Protein AF-A0A537PCK7-F1 (afdb_monomer_lite)

Sequence (68 aa):
MRRFARGLAGSASDADDLVQAACERALARQHQFQEGTRFDSWMFRIVQTIWIDLVRSRDVRKEEGDIP

Secondary structure (DSSP, 8-state):
-HHHHHHHHSSHHHHHHHHHHHHHHHHHTGGG--TTS-HHHHHHHHHHHHHHHHHHHHHHHHHTT---

pLDDT: mean 88.34, std 12.46, range [51.41, 98.19]

Radius of gyration: 14.5 Å; chains: 1; bounding box: 35×30×38 Å

Structure (mmCIF, N/CA/C/O backbone):
data_AF-A0A537PCK7-F1
#
_entry.id   AF-A0A537PCK7-F1
#
loop_
_atom_site.group_PDB
_atom_site.id
_atom_site.type_symbol
_atom_site.label_atom_id
_atom_site.label_alt_id
_atom_site.label_comp_id
_atom_site.label_asym_id
_atom_site.label_entity_id
_atom_site.label_seq_id
_atom_site.pdbx_PDB_ins_code
_atom_site.Cartn_x
_atom_site.Cartn_y
_atom_site.Cartn_z
_atom_site.occupancy
_atom_site.B_iso_or_equiv
_atom_site.auth_se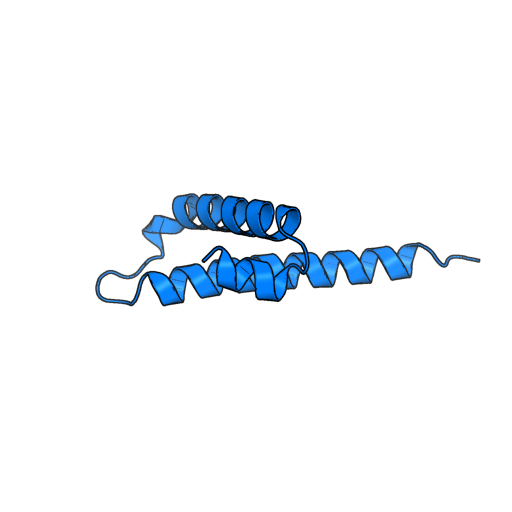q_id
_atom_site.auth_comp_id
_atom_site.auth_asym_id
_atom_site.auth_atom_id
_atom_site.pdbx_PDB_model_num
ATOM 1 N N . MET A 1 1 ? -3.383 8.703 -1.000 1.00 79.12 1 MET A N 1
ATOM 2 C CA . MET A 1 1 ? -2.927 7.396 -1.525 1.00 79.12 1 MET A CA 1
ATOM 3 C C . MET A 1 1 ? -2.412 7.462 -2.958 1.00 79.12 1 MET A C 1
ATOM 5 O O . MET A 1 1 ? -1.227 7.238 -3.124 1.00 79.12 1 MET A O 1
ATOM 9 N N . ARG A 1 2 ? -3.203 7.851 -3.973 1.00 79.44 2 ARG A N 1
ATOM 10 C CA . ARG A 1 2 ? -2.742 7.877 -5.385 1.00 79.44 2 ARG A CA 1
ATOM 11 C C . ARG A 1 2 ? -1.457 8.678 -5.646 1.00 79.44 2 ARG A C 1
ATOM 13 O O . ARG A 1 2 ? -0.594 8.193 -6.360 1.00 79.44 2 ARG A O 1
ATOM 20 N N . ARG A 1 3 ? -1.266 9.857 -5.028 1.00 86.44 3 ARG A N 1
ATOM 21 C CA . ARG A 1 3 ? 0.013 10.597 -5.165 1.00 86.44 3 ARG A CA 1
ATOM 22 C C . ARG A 1 3 ? 1.204 9.851 -4.556 1.00 86.44 3 ARG A C 1
ATOM 24 O O . ARG A 1 3 ? 2.306 9.938 -5.069 1.00 86.44 3 ARG A O 1
ATOM 31 N N . PHE A 1 4 ? 0.967 9.155 -3.445 1.00 86.56 4 PHE A N 1
ATOM 32 C CA . PHE A 1 4 ? 1.994 8.397 -2.738 1.00 86.56 4 PHE A CA 1
ATOM 33 C C . PHE A 1 4 ? 2.374 7.156 -3.548 1.00 86.56 4 PHE A C 1
ATOM 35 O O . PHE A 1 4 ? 3.548 6.943 -3.814 1.00 86.56 4 PHE A O 1
ATOM 42 N N . ALA A 1 5 ? 1.375 6.424 -4.049 1.00 84.81 5 ALA A N 1
ATOM 43 C CA . ALA A 1 5 ? 1.571 5.309 -4.968 1.00 84.81 5 ALA A CA 1
ATOM 44 C C . ALA A 1 5 ? 2.278 5.739 -6.263 1.00 84.81 5 ALA A C 1
ATOM 46 O O . ALA A 1 5 ? 3.193 5.053 -6.694 1.00 84.81 5 ALA A O 1
ATOM 47 N N . ARG A 1 6 ? 1.948 6.909 -6.834 1.00 88.69 6 ARG A N 1
ATOM 48 C CA . ARG 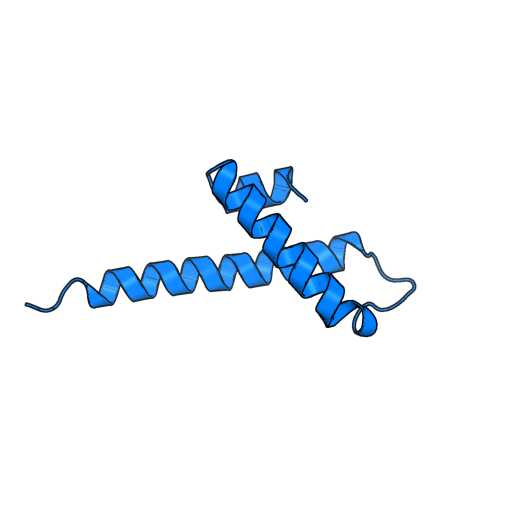A 1 6 ? 2.675 7.469 -7.991 1.00 88.69 6 ARG A CA 1
ATOM 49 C C . ARG A 1 6 ? 4.156 7.708 -7.713 1.00 88.69 6 ARG A C 1
ATOM 51 O O . ARG A 1 6 ? 4.974 7.407 -8.572 1.00 88.69 6 ARG A O 1
ATOM 58 N N . GLY A 1 7 ? 4.498 8.202 -6.522 1.00 88.75 7 GLY A N 1
ATOM 59 C CA . GLY A 1 7 ? 5.896 8.368 -6.113 1.00 88.75 7 GLY A CA 1
ATOM 60 C C . GLY A 1 7 ? 6.667 7.048 -5.996 1.00 88.75 7 GLY A C 1
ATOM 61 O O . GLY A 1 7 ? 7.882 7.051 -6.137 1.00 88.75 7 GLY A O 1
ATOM 62 N N . LEU A 1 8 ? 5.972 5.929 -5.768 1.00 85.69 8 LEU A N 1
ATOM 63 C CA . LEU A 1 8 ? 6.568 4.595 -5.650 1.00 85.69 8 LEU A CA 1
ATOM 64 C C . LEU A 1 8 ? 6.616 3.838 -6.987 1.00 85.69 8 LEU A C 1
ATOM 66 O O . LEU A 1 8 ? 7.588 3.149 -7.280 1.00 85.69 8 LEU A O 1
ATOM 70 N N . ALA A 1 9 ? 5.547 3.926 -7.777 1.00 85.50 9 ALA A N 1
ATOM 71 C CA . ALA A 1 9 ? 5.318 3.070 -8.936 1.00 85.50 9 ALA A CA 1
ATOM 72 C C . ALA A 1 9 ? 5.924 3.615 -10.242 1.00 85.50 9 ALA A C 1
ATOM 74 O O . ALA A 1 9 ? 6.089 2.868 -11.200 1.00 85.50 9 ALA A O 1
ATOM 75 N N . GLY A 1 10 ? 6.256 4.909 -10.304 1.00 83.50 10 GLY A N 1
ATOM 76 C CA . GLY A 1 10 ? 6.915 5.531 -11.461 1.00 83.50 10 GLY A CA 1
ATOM 77 C C . GLY A 1 10 ? 6.016 5.770 -12.685 1.00 83.50 10 GLY A C 1
ATOM 78 O O . GLY A 1 10 ? 6.325 6.644 -13.490 1.00 83.50 10 GLY A O 1
ATOM 79 N N . SER A 1 11 ? 4.882 5.072 -12.805 1.00 89.81 11 SER A N 1
ATOM 80 C CA . SER A 1 11 ? 3.850 5.295 -13.827 1.00 89.81 11 SER A CA 1
ATOM 81 C C . SER A 1 11 ? 2.479 5.559 -13.184 1.00 89.81 11 SER A C 1
ATOM 83 O O . SER A 1 11 ? 2.241 5.229 -12.020 1.00 89.81 11 SER A O 1
ATOM 85 N N . ALA A 1 12 ? 1.566 6.191 -13.929 1.00 88.81 12 ALA A N 1
ATOM 86 C CA . ALA A 1 12 ? 0.200 6.417 -13.455 1.00 88.81 12 ALA A CA 1
ATOM 87 C C . ALA A 1 12 ? -0.607 5.110 -13.375 1.00 88.81 12 ALA A C 1
ATOM 89 O O . ALA A 1 12 ? -1.340 4.923 -12.409 1.00 88.81 12 ALA A O 1
ATOM 90 N N . SER A 1 13 ? -0.433 4.210 -14.346 1.00 90.88 13 SER A N 1
ATOM 91 C CA . SER A 1 13 ? -1.122 2.918 -14.390 1.00 90.88 13 SER A CA 1
ATOM 92 C C . SER A 1 13 ? -0.679 2.004 -13.247 1.00 90.88 13 SER A C 1
ATOM 94 O O . SER A 1 13 ? -1.516 1.566 -12.465 1.00 90.88 13 SER A O 1
ATOM 96 N N . ASP A 1 14 ? 0.632 1.826 -13.049 1.00 89.25 14 ASP A N 1
ATOM 97 C CA . ASP A 1 14 ? 1.174 0.999 -11.960 1.00 89.25 14 ASP A CA 1
ATOM 98 C C . ASP A 1 14 ? 0.753 1.552 -10.585 1.00 89.25 14 ASP A C 1
ATOM 100 O O . ASP A 1 14 ? 0.540 0.803 -9.632 1.00 89.25 14 ASP A O 1
ATOM 104 N N . ALA A 1 15 ? 0.626 2.879 -10.457 1.00 92.00 15 ALA A N 1
ATOM 105 C CA . ALA A 1 15 ? 0.151 3.506 -9.228 1.00 92.00 15 ALA A CA 1
ATOM 106 C C . ALA A 1 15 ? -1.327 3.214 -8.949 1.00 92.00 15 ALA A C 1
ATOM 108 O O . ALA A 1 15 ? -1.712 3.084 -7.784 1.00 92.00 15 ALA A O 1
ATOM 109 N N . ASP A 1 16 ? -2.147 3.146 -9.992 1.00 93.75 16 ASP A N 1
ATOM 110 C CA . ASP A 1 16 ? -3.565 2.832 -9.880 1.00 93.75 16 ASP A CA 1
ATOM 111 C C . ASP A 1 16 ? -3.769 1.358 -9.513 1.00 93.75 16 ASP A C 1
ATOM 113 O O . ASP A 1 16 ? -4.498 1.083 -8.557 1.00 93.75 16 ASP A O 1
ATOM 117 N N . ASP A 1 17 ? -3.027 0.446 -10.147 1.00 93.75 17 ASP A N 1
ATOM 118 C CA . ASP A 1 17 ? -3.012 -0.982 -9.806 1.00 93.75 17 ASP A CA 1
ATOM 119 C C . ASP A 1 17 ? -2.553 -1.210 -8.357 1.00 93.75 17 ASP A C 1
ATOM 121 O O . ASP A 1 17 ? -3.183 -1.942 -7.588 1.00 93.75 17 ASP A O 1
ATOM 125 N N . LEU A 1 18 ? -1.490 -0.517 -7.932 1.00 94.56 18 LEU A N 1
ATOM 126 C CA . LEU A 1 18 ? -0.986 -0.579 -6.559 1.00 94.56 18 LEU A CA 1
ATOM 127 C C . LEU A 1 18 ? -2.036 -0.107 -5.542 1.00 94.56 18 LEU A C 1
ATOM 129 O O . LEU A 1 18 ? -2.175 -0.692 -4.464 1.00 94.56 18 LEU A O 1
ATOM 133 N N . VAL A 1 19 ? -2.781 0.955 -5.862 1.00 95.31 19 VAL A N 1
ATOM 134 C CA . VAL A 1 19 ? -3.860 1.454 -4.999 1.00 95.31 19 VAL A CA 1
ATOM 135 C C . VAL A 1 19 ? -5.027 0.476 -4.956 1.00 95.31 19 VAL A C 1
ATOM 137 O O . VAL A 1 19 ? -5.564 0.25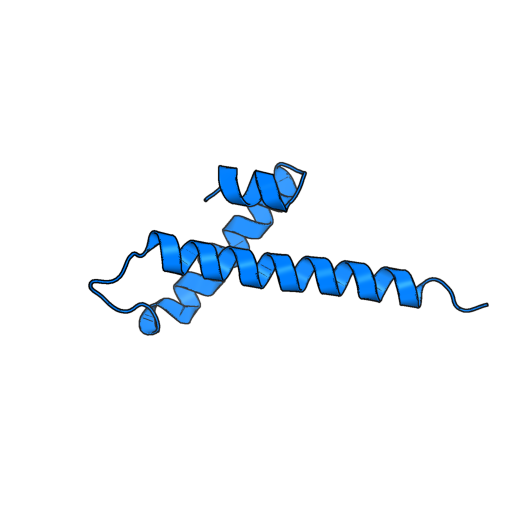5 -3.871 1.00 95.31 19 VAL A O 1
ATOM 140 N N . GLN A 1 20 ? -5.404 -0.120 -6.087 1.00 95.75 20 GLN A N 1
ATOM 141 C CA . GLN A 1 20 ? -6.465 -1.122 -6.133 1.00 95.75 20 GLN A CA 1
ATOM 142 C C . GLN A 1 20 ? -6.115 -2.326 -5.250 1.00 95.75 20 GLN A C 1
ATOM 144 O O . GLN A 1 20 ? -6.872 -2.648 -4.332 1.00 95.75 20 GLN A O 1
ATOM 149 N N . ALA A 1 21 ? -4.929 -2.910 -5.438 1.00 96.81 21 ALA A N 1
ATOM 150 C CA . ALA A 1 21 ? -4.460 -4.037 -4.635 1.00 96.81 21 ALA A CA 1
ATOM 151 C C . ALA A 1 21 ? -4.395 -3.694 -3.134 1.00 96.81 21 ALA A C 1
ATOM 153 O O . ALA A 1 21 ? -4.701 -4.525 -2.274 1.00 96.81 21 ALA A O 1
ATOM 154 N N . ALA A 1 22 ? -4.023 -2.455 -2.791 1.00 96.69 22 ALA A N 1
ATOM 155 C CA . ALA A 1 22 ? -4.023 -1.994 -1.406 1.00 96.69 22 ALA A CA 1
ATOM 156 C C . ALA A 1 22 ? -5.433 -1.917 -0.813 1.00 96.69 22 ALA A C 1
ATOM 158 O O . ALA A 1 22 ? -5.630 -2.340 0.325 1.00 96.69 22 ALA A O 1
ATOM 159 N N . CYS A 1 23 ? -6.411 -1.418 -1.570 1.00 97.06 23 CYS A N 1
ATOM 160 C CA . CYS A 1 23 ? -7.808 -1.383 -1.145 1.00 97.06 23 CYS A CA 1
ATOM 161 C C . CYS A 1 23 ? -8.377 -2.795 -0.946 1.00 97.06 23 CYS A C 1
ATOM 163 O O . CYS A 1 23 ? -8.986 -3.057 0.087 1.00 97.06 23 CYS A O 1
ATOM 165 N N . GLU A 1 24 ? -8.127 -3.721 -1.872 1.00 98.19 24 GLU A N 1
ATOM 166 C CA . GLU A 1 24 ? -8.553 -5.123 -1.750 1.00 98.19 24 GLU A CA 1
ATOM 167 C C . GLU A 1 24 ? -7.952 -5.784 -0.499 1.00 98.19 24 GLU A C 1
ATOM 169 O O . GLU A 1 24 ? -8.661 -6.382 0.316 1.00 98.19 24 GLU A O 1
ATOM 174 N N . ARG A 1 25 ? -6.640 -5.605 -0.289 1.00 97.56 25 ARG A N 1
ATOM 175 C CA . ARG A 1 25 ? -5.921 -6.116 0.888 1.00 97.56 25 ARG A CA 1
ATOM 176 C C . ARG A 1 25 ? -6.457 -5.511 2.189 1.00 97.56 25 ARG A C 1
ATOM 178 O O . ARG A 1 25 ? -6.552 -6.234 3.183 1.00 97.56 25 ARG A O 1
ATOM 185 N N . ALA A 1 26 ? -6.787 -4.221 2.187 1.00 97.19 26 ALA A N 1
ATOM 186 C CA . ALA A 1 26 ? -7.344 -3.518 3.336 1.00 97.19 26 ALA A CA 1
ATOM 187 C C . ALA A 1 26 ? -8.751 -4.010 3.679 1.00 97.19 26 ALA A C 1
ATOM 189 O O . ALA A 1 26 ? -9.003 -4.322 4.837 1.00 97.19 26 ALA A O 1
ATOM 190 N N . LEU A 1 27 ? -9.633 -4.171 2.689 1.00 97.25 27 LEU A N 1
ATOM 191 C CA . LEU A 1 27 ? -10.974 -4.723 2.900 1.00 97.25 27 LEU A CA 1
ATOM 192 C C . LEU A 1 27 ? -10.904 -6.141 3.483 1.00 97.25 27 LEU A C 1
ATOM 194 O O . LEU A 1 27 ? -11.538 -6.430 4.496 1.00 97.25 27 LEU A O 1
ATOM 198 N N . ALA A 1 28 ? -10.046 -7.001 2.928 1.00 97.88 28 ALA A N 1
ATOM 199 C CA . ALA A 1 28 ? -9.838 -8.353 3.448 1.00 97.88 28 ALA A CA 1
ATOM 200 C C . ALA A 1 28 ? -9.280 -8.376 4.888 1.00 97.88 28 ALA A C 1
ATOM 202 O O . ALA A 1 28 ? -9.513 -9.322 5.641 1.00 97.88 28 ALA A O 1
ATOM 203 N N . ARG A 1 29 ? -8.531 -7.340 5.288 1.00 96.81 29 ARG A N 1
ATOM 204 C CA . ARG A 1 29 ? -7.889 -7.222 6.609 1.00 96.81 29 ARG A CA 1
ATOM 205 C C . ARG A 1 29 ? -8.522 -6.157 7.498 1.00 96.81 29 ARG A C 1
ATOM 207 O O . ARG A 1 29 ? -7.900 -5.768 8.479 1.00 96.81 29 ARG A O 1
ATOM 214 N N . GLN A 1 30 ? -9.745 -5.712 7.211 1.00 96.62 30 GLN A N 1
ATOM 215 C CA . GLN A 1 30 ? -10.382 -4.621 7.959 1.00 96.62 30 GLN A CA 1
ATOM 216 C C . GLN A 1 30 ? -10.461 -4.898 9.470 1.00 96.62 30 GLN A C 1
ATOM 218 O O . GLN A 1 30 ? -10.319 -3.988 10.272 1.00 96.62 30 GLN A O 1
ATOM 223 N N . HIS A 1 31 ? -10.582 -6.170 9.859 1.00 96.81 31 HIS A N 1
ATOM 224 C CA . HIS A 1 31 ? -10.587 -6.627 11.252 1.00 96.81 31 HIS A CA 1
ATOM 225 C C . HIS A 1 31 ? -9.254 -6.409 11.994 1.00 96.81 31 HIS A C 1
ATOM 227 O O . HIS A 1 31 ? -9.211 -6.508 13.214 1.00 96.81 31 HIS A O 1
ATOM 233 N N . GLN A 1 32 ? -8.157 -6.159 11.274 1.00 96.56 32 GLN A N 1
ATOM 234 C CA . GLN A 1 32 ? -6.836 -5.870 11.848 1.00 96.56 32 GLN A CA 1
ATOM 235 C C . GLN A 1 32 ? -6.622 -4.374 12.073 1.00 96.56 32 GLN A C 1
ATOM 237 O O . GLN A 1 32 ? -5.615 -3.982 12.663 1.00 96.56 32 GLN A O 1
ATOM 242 N N . PHE A 1 33 ? -7.529 -3.528 11.577 1.00 97.31 33 PHE A N 1
ATOM 243 C CA . PHE A 1 33 ? -7.492 -2.113 11.891 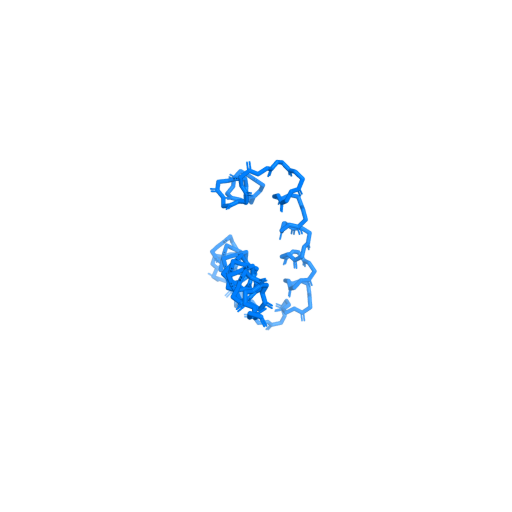1.00 97.31 33 PHE A CA 1
ATOM 244 C C . PHE A 1 33 ? -7.902 -1.909 13.351 1.00 97.31 33 PHE A C 1
ATOM 246 O O . PHE A 1 33 ? -8.948 -2.380 13.791 1.00 97.31 33 PHE A O 1
ATOM 253 N N . GLN A 1 34 ? -7.065 -1.199 14.103 1.00 96.38 34 GLN A N 1
ATOM 254 C CA . GLN A 1 34 ? -7.365 -0.826 15.479 1.00 96.38 34 GLN A CA 1
ATOM 255 C C . GLN A 1 34 ? -8.075 0.525 15.494 1.00 96.38 34 GLN A C 1
ATOM 257 O O . GLN A 1 34 ? -7.490 1.548 15.121 1.00 96.38 34 GLN A O 1
ATOM 262 N N . GLU A 1 35 ? -9.328 0.533 15.942 1.00 94.44 35 GLU A N 1
ATOM 263 C CA . GLU A 1 35 ? -10.091 1.764 16.140 1.00 94.44 35 GLU A CA 1
ATOM 264 C C . GLU A 1 35 ? -9.348 2.728 17.079 1.00 94.44 35 GLU A C 1
ATOM 266 O O . GLU A 1 35 ? -8.652 2.321 18.008 1.00 94.44 35 GLU A O 1
ATOM 271 N N . GLY A 1 36 ? -9.444 4.028 16.797 1.00 96.19 36 GLY A N 1
ATOM 272 C CA . GLY A 1 36 ? -8.680 5.061 17.504 1.00 96.19 36 GLY A CA 1
ATOM 273 C C . GLY A 1 36 ? -7.248 5.266 16.990 1.00 96.19 36 GLY A C 1
ATOM 274 O O . GLY A 1 36 ? -6.622 6.265 17.341 1.00 96.19 36 GLY A O 1
ATOM 275 N N . THR A 1 37 ? -6.735 4.395 16.112 1.00 96.12 37 THR A N 1
ATOM 276 C CA . THR A 1 37 ? -5.472 4.635 15.393 1.00 96.12 37 THR A CA 1
ATOM 277 C C . THR A 1 37 ? -5.696 5.355 14.060 1.00 96.12 37 THR A C 1
ATOM 279 O O . THR A 1 3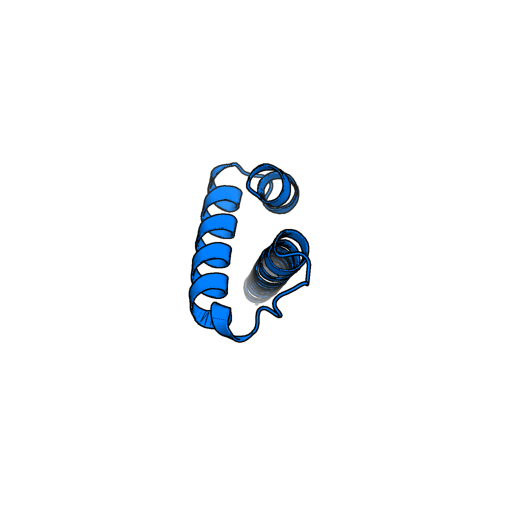7 ? -6.814 5.488 13.556 1.00 96.12 37 THR A O 1
ATOM 282 N N . ARG A 1 38 ? -4.612 5.852 13.458 1.00 96.62 38 ARG A N 1
ATOM 283 C CA . ARG A 1 38 ? -4.661 6.555 12.172 1.00 96.62 38 ARG A CA 1
ATOM 284 C C . ARG A 1 38 ? -4.858 5.590 11.005 1.00 96.62 38 ARG A C 1
ATOM 286 O O . ARG A 1 38 ? -3.917 4.919 10.577 1.00 96.62 38 ARG A O 1
ATOM 293 N N . PHE A 1 39 ? -6.055 5.604 10.426 1.00 95.56 39 PHE A N 1
ATOM 294 C CA . PHE A 1 39 ? -6.395 4.811 9.242 1.00 95.56 39 PHE A CA 1
ATOM 295 C C . PHE A 1 39 ? -5.451 5.063 8.056 1.00 95.56 39 PHE A C 1
ATOM 297 O O . PHE A 1 39 ? -5.046 4.128 7.368 1.00 95.56 39 PHE A O 1
ATOM 304 N N . ASP A 1 40 ? -5.033 6.314 7.840 1.00 95.00 40 ASP A N 1
ATOM 305 C CA . ASP A 1 40 ? -4.107 6.663 6.761 1.00 95.00 40 ASP A CA 1
ATOM 306 C C . ASP A 1 40 ? -2.741 5.982 6.917 1.00 95.00 40 ASP A C 1
ATOM 308 O O . ASP A 1 40 ? -2.190 5.477 5.941 1.00 95.00 40 ASP A O 1
ATOM 312 N N . SER A 1 41 ? -2.222 5.901 8.144 1.00 95.94 41 SER A N 1
ATOM 313 C CA . SER A 1 41 ? -0.946 5.239 8.430 1.00 95.94 41 SER A CA 1
ATOM 314 C C . SER A 1 41 ? -1.033 3.729 8.204 1.00 95.94 41 SER A C 1
ATOM 316 O O . SER A 1 41 ? -0.122 3.137 7.623 1.00 95.94 41 SER A O 1
ATOM 318 N N . TRP A 1 42 ? -2.154 3.114 8.592 1.00 97.12 42 TRP A N 1
ATOM 319 C CA . TRP A 1 42 ? -2.422 1.701 8.327 1.00 97.12 42 TRP A CA 1
ATOM 320 C C . TRP A 1 42 ? -2.499 1.407 6.821 1.00 97.12 42 TRP A C 1
ATOM 322 O O . TRP A 1 42 ? -1.816 0.508 6.325 1.00 97.12 42 TRP A O 1
ATOM 332 N N . MET A 1 43 ? -3.226 2.234 6.066 1.00 96.94 43 MET A N 1
ATOM 333 C CA . MET A 1 43 ? -3.308 2.119 4.609 1.00 96.94 43 MET A CA 1
ATOM 334 C C . MET A 1 43 ? -1.955 2.319 3.917 1.00 96.94 43 MET A C 1
ATOM 336 O O . MET A 1 43 ? -1.612 1.564 3.007 1.00 96.94 43 MET A O 1
ATOM 340 N N . PHE A 1 44 ? -1.149 3.298 4.343 1.00 95.38 44 PHE A N 1
ATOM 341 C CA . PHE A 1 44 ? 0.183 3.504 3.767 1.00 95.38 44 PHE A CA 1
ATOM 342 C C . PHE A 1 44 ? 1.108 2.316 4.003 1.00 95.38 44 PHE A C 1
ATOM 344 O O . PHE A 1 44 ? 1.866 1.959 3.099 1.00 95.38 44 PHE A O 1
ATOM 351 N N . ARG A 1 45 ? 1.008 1.660 5.164 1.00 96.44 45 ARG A N 1
ATOM 352 C CA . ARG A 1 45 ? 1.763 0.435 5.431 1.00 96.44 45 ARG A CA 1
ATOM 353 C C . ARG A 1 45 ? 1.374 -0.686 4.469 1.00 96.44 45 ARG A C 1
ATOM 355 O O . ARG A 1 45 ? 2.261 -1.334 3.926 1.00 96.44 45 ARG A O 1
ATOM 362 N N . ILE A 1 46 ? 0.079 -0.871 4.202 1.00 97.06 46 ILE A N 1
ATOM 363 C CA . ILE A 1 46 ? -0.399 -1.862 3.224 1.00 97.06 46 ILE A CA 1
ATOM 364 C C . ILE A 1 46 ? 0.171 -1.579 1.826 1.00 97.06 46 ILE A C 1
ATOM 366 O O . ILE A 1 46 ? 0.704 -2.490 1.191 1.00 97.06 46 ILE A O 1
ATOM 370 N N . VAL A 1 47 ? 0.112 -0.322 1.369 1.00 96.44 47 VAL A N 1
ATOM 371 C CA . VAL A 1 47 ? 0.681 0.095 0.073 1.00 96.44 47 VAL A CA 1
ATOM 372 C C . VAL A 1 47 ? 2.182 -0.199 0.008 1.00 96.44 47 VAL A C 1
ATOM 374 O O . VAL A 1 47 ? 2.644 -0.782 -0.969 1.00 96.44 47 VAL A O 1
ATOM 377 N N . GLN A 1 48 ? 2.943 0.165 1.046 1.00 95.44 48 GLN A N 1
ATOM 378 C CA . GLN A 1 48 ? 4.385 -0.091 1.100 1.00 95.44 48 GLN A CA 1
ATOM 379 C C . GLN A 1 48 ? 4.709 -1.582 1.047 1.00 95.44 48 GLN A C 1
ATOM 381 O O . GLN A 1 48 ? 5.614 -1.968 0.316 1.00 95.44 48 GLN A O 1
ATOM 386 N N . THR A 1 49 ? 3.975 -2.422 1.783 1.00 96.25 49 THR A N 1
ATOM 387 C CA . THR A 1 49 ? 4.185 -3.875 1.746 1.00 96.25 49 THR A CA 1
ATOM 388 C C . THR A 1 49 ? 3.975 -4.423 0.338 1.00 96.25 49 THR A C 1
ATOM 390 O O . THR A 1 49 ? 4.858 -5.100 -0.173 1.00 96.25 49 THR A O 1
ATOM 393 N N . ILE A 1 50 ? 2.863 -4.076 -0.321 1.00 95.81 50 ILE A N 1
ATOM 394 C CA . ILE A 1 50 ? 2.600 -4.520 -1.700 1.00 95.81 50 ILE A CA 1
ATOM 395 C C . ILE A 1 50 ? 3.709 -4.046 -2.645 1.00 95.81 50 ILE A C 1
ATOM 397 O O . ILE A 1 50 ? 4.199 -4.827 -3.454 1.00 95.81 50 ILE A O 1
ATOM 401 N N . TRP A 1 51 ? 4.135 -2.788 -2.538 1.00 94.62 51 TRP A N 1
ATOM 402 C CA . TRP A 1 51 ? 5.187 -2.252 -3.398 1.00 94.62 51 TRP A CA 1
ATOM 403 C C . TRP A 1 51 ? 6.539 -2.953 -3.191 1.00 94.62 51 TRP A C 1
ATOM 405 O O . TRP A 1 51 ? 7.185 -3.312 -4.171 1.00 94.62 51 TRP A O 1
ATOM 415 N N . ILE A 1 52 ? 6.946 -3.211 -1.943 1.00 94.31 52 ILE A N 1
ATOM 416 C CA . ILE A 1 52 ? 8.180 -3.957 -1.637 1.00 94.31 52 ILE A CA 1
ATOM 417 C C . ILE A 1 52 ? 8.121 -5.363 -2.244 1.00 94.31 52 ILE A C 1
ATOM 419 O O . ILE A 1 52 ? 9.096 -5.805 -2.852 1.00 94.31 52 ILE A O 1
ATOM 423 N N . ASP A 1 53 ? 6.981 -6.047 -2.112 1.00 93.00 53 ASP A N 1
ATOM 424 C CA . ASP A 1 53 ? 6.776 -7.381 -2.683 1.00 93.00 53 ASP A CA 1
ATOM 425 C C . ASP A 1 53 ? 6.898 -7.346 -4.222 1.00 93.00 53 ASP A C 1
ATOM 427 O O . ASP A 1 53 ? 7.554 -8.204 -4.819 1.00 93.00 53 ASP A O 1
ATOM 431 N N . LEU A 1 54 ? 6.333 -6.321 -4.875 1.00 90.88 54 LEU A N 1
ATOM 432 C CA . LEU A 1 54 ? 6.419 -6.127 -6.328 1.00 90.88 54 LEU A CA 1
ATOM 433 C C . LEU A 1 54 ? 7.851 -5.861 -6.805 1.00 90.88 54 LEU A C 1
ATOM 435 O O . LEU A 1 54 ? 8.271 -6.455 -7.798 1.00 90.88 54 LEU A O 1
ATOM 439 N N . VAL A 1 55 ? 8.594 -4.993 -6.113 1.00 90.50 55 VAL A N 1
ATOM 440 C CA . VAL A 1 55 ? 9.992 -4.675 -6.448 1.00 90.50 5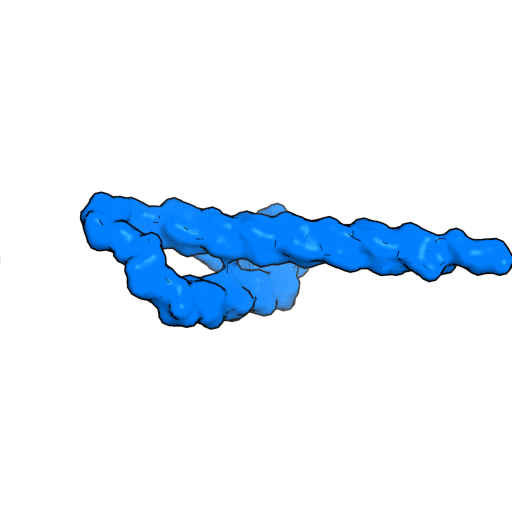5 VAL A CA 1
ATOM 441 C C . VAL A 1 55 ? 10.865 -5.919 -6.311 1.00 90.50 55 VAL A C 1
ATOM 443 O O . VAL A 1 55 ? 11.517 -6.304 -7.277 1.00 90.50 55 VAL A O 1
ATOM 446 N N . ARG A 1 56 ? 10.775 -6.633 -5.182 1.00 90.06 56 ARG A N 1
ATOM 447 C CA . ARG A 1 56 ? 11.511 -7.892 -4.971 1.00 90.06 56 ARG A CA 1
ATOM 448 C C . ARG A 1 56 ? 11.203 -8.934 -6.044 1.00 90.06 56 ARG A C 1
ATOM 450 O O . ARG A 1 56 ? 12.106 -9.581 -6.557 1.00 90.06 56 ARG A O 1
ATOM 457 N N . SER A 1 57 ? 9.934 -9.065 -6.428 1.00 88.00 57 SER A N 1
ATOM 458 C CA . SER A 1 57 ? 9.526 -10.001 -7.484 1.00 88.00 57 SER A CA 1
ATOM 459 C C . SER A 1 57 ? 10.026 -9.588 -8.876 1.00 88.00 57 SER A C 1
ATOM 461 O O . SER A 1 57 ? 10.175 -10.431 -9.759 1.00 88.00 57 SER A O 1
ATOM 463 N N . ARG A 1 58 ? 10.223 -8.286 -9.130 1.00 84.50 58 ARG A N 1
ATOM 464 C CA . ARG A 1 58 ? 10.821 -7.787 -10.380 1.00 84.50 58 ARG A CA 1
ATOM 465 C C . ARG A 1 58 ? 12.325 -8.070 -10.432 1.00 84.50 58 ARG A C 1
ATOM 467 O O . ARG A 1 58 ? 12.802 -8.403 -11.512 1.00 84.50 58 ARG A O 1
ATOM 474 N N . ASP A 1 59 ? 13.024 -7.986 -9.304 1.00 75.75 59 ASP A N 1
ATOM 475 C CA . ASP A 1 59 ? 14.464 -8.258 -9.230 1.00 75.75 59 ASP A CA 1
ATOM 476 C C . ASP A 1 59 ? 14.774 -9.749 -9.438 1.00 75.75 59 ASP A C 1
ATOM 478 O O . ASP A 1 59 ? 15.612 -10.080 -10.269 1.00 75.75 59 ASP A O 1
ATOM 482 N N . VAL A 1 60 ? 14.008 -10.656 -8.816 1.00 74.50 60 VAL A N 1
ATOM 483 C CA . VAL A 1 60 ? 14.177 -12.115 -9.004 1.00 74.50 60 VAL A CA 1
ATOM 484 C C . VAL A 1 60 ? 13.998 -12.537 -10.470 1.00 74.50 60 VAL A C 1
ATOM 486 O O . VAL A 1 60 ? 14.788 -13.309 -11.003 1.00 74.50 60 VAL A O 1
ATOM 489 N N . ARG A 1 61 ? 13.003 -11.978 -11.174 1.00 66.31 61 ARG A N 1
ATOM 490 C CA . ARG A 1 61 ? 12.772 -12.281 -12.602 1.00 66.31 61 ARG A CA 1
ATOM 491 C C . ARG A 1 61 ? 13.865 -11.760 -13.536 1.00 66.31 61 ARG A C 1
ATOM 493 O O . ARG A 1 61 ? 13.934 -12.215 -14.673 1.00 66.31 61 ARG A O 1
ATOM 500 N N . LYS A 1 62 ? 14.676 -10.790 -13.105 1.00 61.22 62 LYS A N 1
ATOM 501 C CA . LYS A 1 62 ? 15.846 -10.352 -13.878 1.00 61.22 62 LYS A CA 1
ATOM 502 C C . LYS A 1 62 ? 17.007 -11.335 -13.754 1.00 61.22 62 LYS A C 1
ATOM 504 O O . LYS A 1 62 ? 17.752 -11.468 -14.714 1.00 61.22 62 LYS A O 1
ATOM 509 N N . GLU A 1 63 ? 17.140 -12.019 -12.621 1.00 58.66 63 GLU A N 1
ATOM 510 C CA . GLU A 1 63 ? 18.213 -12.993 -12.383 1.00 58.66 63 GLU A CA 1
ATOM 511 C C . GLU A 1 63 ? 17.948 -14.346 -13.071 1.00 58.66 63 GLU A C 1
ATOM 513 O O . GLU A 1 63 ? 18.884 -14.985 -13.534 1.00 58.66 63 GLU A O 1
ATOM 518 N N . GLU A 1 64 ? 16.685 -14.755 -13.244 1.00 56.16 64 GLU A N 1
ATOM 519 C CA . GLU A 1 64 ? 16.322 -15.985 -13.983 1.00 56.16 64 GLU A CA 1
ATOM 520 C C . GLU A 1 64 ? 16.481 -15.882 -15.515 1.00 56.16 64 GLU A C 1
ATOM 522 O O . GLU A 1 64 ? 16.373 -16.888 -16.214 1.00 56.16 64 GLU A O 1
ATOM 527 N N . GLY A 1 65 ? 16.730 -14.683 -16.051 1.00 53.06 65 GLY A N 1
ATOM 528 C CA . GLY A 1 65 ? 16.904 -14.442 -17.488 1.00 53.06 65 GLY A CA 1
ATOM 529 C C . GLY A 1 65 ? 18.334 -14.608 -18.013 1.00 53.06 65 GLY A C 1
ATOM 530 O O . GLY A 1 65 ? 18.536 -14.447 -19.214 1.00 53.06 65 GLY A O 1
ATOM 531 N N . ASP A 1 66 ? 19.302 -14.908 -17.145 1.00 51.41 66 ASP A N 1
ATOM 532 C CA . ASP A 1 66 ? 20.719 -15.063 -17.494 1.00 51.41 66 ASP A CA 1
ATOM 533 C C . ASP A 1 66 ? 21.190 -16.472 -17.092 1.00 51.41 66 ASP A C 1
ATOM 535 O O . ASP A 1 66 ? 21.846 -16.686 -16.073 1.00 51.41 66 ASP A O 1
ATOM 539 N N . ILE A 1 67 ? 20.770 -17.471 -17.871 1.00 56.44 67 ILE A N 1
ATOM 540 C CA . ILE A 1 67 ? 21.312 -18.834 -17.819 1.00 56.44 67 ILE A CA 1
ATOM 541 C C . ILE A 1 67 ? 22.038 -19.052 -19.162 1.00 56.44 67 ILE A C 1
ATOM 543 O O . ILE A 1 67 ? 21.367 -18.935 -20.191 1.00 56.44 67 ILE A O 1
ATOM 547 N N . PRO A 1 68 ? 23.368 -19.298 -19.171 1.00 59.22 68 PRO A N 1
ATOM 548 C CA . PRO A 1 68 ? 24.190 -19.403 -20.386 1.00 59.22 68 PRO A CA 1
ATOM 549 C C . PRO A 1 68 ? 23.762 -20.485 -21.383 1.00 59.22 68 PRO A C 1
ATOM 551 O O . PRO A 1 68 ? 23.278 -21.552 -20.936 1.00 59.22 68 PRO A O 1
#

Foldseek 3Di:
DLVVLCVLQVDSVSSVVLLVQLVVVCVVCVVVDDPPDDPVVVSVVSSVVSSVVVVVVVVVVVVVVDDD